Protein AF-K4K2P6-F1 (afdb_monomer)

Organism: Laodelphax striatellus (NCBI:txid195883)

Solvent-accessible surface area (backbone atoms only — not comparable to full-atom values): 5590 Å² total; per-residue (Å²): 122,54,73,68,53,54,58,55,58,68,73,47,50,55,74,91,63,43,91,68,41,21,42,39,72,61,57,73,72,52,52,81,88,50,45,65,58,54,52,54,51,50,54,72,75,39,68,58,53,25,41,47,39,44,74,60,44,83,42,77,48,74,72,46,68,70,64,48,48,62,44,74,71,32,83,88,68,66,63,82,56,82,66,50,68,77,42,54,93,80,108

Radius of gyration: 14.35 Å; Cα contacts (8 Å, |Δi|>4): 77; chains: 1; bounding box: 36×36×33 Å

Foldseek 3Di:
DDPVVVVVLVVFAFDDADDQAWCAVVVVPDDPVCVVVVVVVRPVVGPAKGWTDGRNDIDIDGNDVVVVCVQVVDPVRPDDDPVCVVCVVVD

Mean predicted aligned error: 4.55 Å

Nearest PDB structures (foldseek):
  3g93-assembly4_C  TM=5.623E-01  e=6.683E-03  Oryctolagus cuniculus
  3g93-assembly2_A  TM=5.617E-01  e=6.683E-03  Oryctolagus cuniculus
  3g93-assembly3_B  TM=5.617E-01  e=8.122E-03  Oryctolagus cuniculus
  3g93-assembly5_D  TM=5.620E-01  e=1.124E-02  Oryctolagus cuniculus
  3g5n-assembly4_C  TM=5.770E-01  e=2.453E-02  Oryctolagus cuniculus

Secondary structure (DSSP, 8-state):
--HHHHHHHTTS--SPPBTTTBTHHHHTTS-GGGHHHHHHHHHHHS-SEEEEEETTEEEEEE--HHHHHHHHT-TTT----HHHHHTGGG-

InterPro domains:
  IPR036396 Cytochrome P450 superfamily [G3DSA:1.10.630.10] (3-91)
  IPR036396 Cytochrome P450 superfamily [SSF48264] (8-79)

pLDDT: mean 89.71, std 4.37, range [74.44, 94.94]

Structure (mmCIF, N/CA/C/O backbone):
data_AF-K4K2P6-F1
#
_entry.id   AF-K4K2P6-F1
#
loop_
_atom_site.group_PDB
_atom_site.id
_atom_site.type_symbol
_atom_site.label_atom_id
_atom_site.label_alt_id
_atom_site.label_comp_id
_atom_site.label_asym_id
_atom_site.label_entity_id
_atom_site.label_seq_id
_atom_site.pdbx_PDB_ins_code
_atom_site.Cartn_x
_atom_site.Cartn_y
_atom_site.Cartn_z
_atom_site.occupancy
_atom_site.B_iso_or_equiv
_atom_site.auth_seq_id
_atom_site.auth_comp_id
_atom_site.auth_asym_id
_atom_site.auth_atom_id
_atom_site.pdbx_PDB_model_num
ATOM 1 N N . PRO A 1 1 ? -12.797 -5.195 -8.760 1.00 82.00 1 PRO A N 1
ATOM 2 C CA . PRO A 1 1 ? -13.403 -4.290 -7.748 1.00 82.00 1 PRO A CA 1
ATOM 3 C C . PRO A 1 1 ? -14.858 -3.909 -8.079 1.00 82.00 1 PRO A C 1
ATOM 5 O O . PRO A 1 1 ? -15.208 -3.793 -9.248 1.00 82.00 1 PRO A O 1
ATOM 8 N N . SER A 1 2 ? -15.704 -3.705 -7.060 1.00 91.50 2 SER A N 1
ATOM 9 C CA . SER A 1 2 ? -17.091 -3.244 -7.258 1.00 91.50 2 SER A CA 1
ATOM 10 C C . SER A 1 2 ? -17.154 -1.756 -7.650 1.00 91.50 2 SER A C 1
ATOM 12 O O . SER A 1 2 ? -16.223 -0.999 -7.363 1.00 91.50 2 SER A O 1
ATOM 14 N N . LEU A 1 3 ? -18.271 -1.294 -8.233 1.00 92.50 3 LEU A N 1
ATOM 15 C CA . LEU A 1 3 ? -18.489 0.137 -8.522 1.00 92.50 3 LEU A CA 1
ATOM 16 C C . LEU A 1 3 ? -18.388 1.007 -7.259 1.00 92.50 3 LEU A C 1
ATOM 18 O O . LEU A 1 3 ? -17.821 2.100 -7.297 1.00 92.50 3 LEU A O 1
ATOM 22 N N . ARG A 1 4 ? -18.888 0.503 -6.122 1.00 93.38 4 ARG A N 1
ATOM 23 C CA . ARG A 1 4 ? -18.764 1.168 -4.818 1.00 93.38 4 ARG A CA 1
ATOM 24 C C . ARG A 1 4 ? -17.298 1.328 -4.425 1.00 9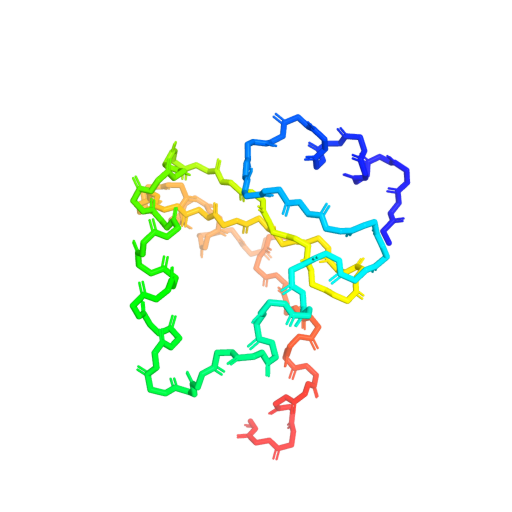3.38 4 ARG A C 1
ATOM 26 O O . ARG A 1 4 ? -16.899 2.419 -4.031 1.00 93.38 4 ARG A O 1
ATOM 33 N N . THR A 1 5 ? -16.501 0.269 -4.573 1.00 92.25 5 THR A N 1
ATOM 34 C CA . THR A 1 5 ? -15.058 0.299 -4.299 1.00 92.25 5 THR A CA 1
ATOM 35 C C . THR A 1 5 ? -14.374 1.351 -5.164 1.00 92.25 5 THR A C 1
ATOM 37 O O . THR A 1 5 ? -13.654 2.188 -4.636 1.00 92.25 5 THR A O 1
ATOM 40 N N . MET A 1 6 ? -14.655 1.384 -6.471 1.00 91.19 6 MET A N 1
ATOM 41 C CA . MET A 1 6 ? -14.077 2.397 -7.362 1.00 91.19 6 MET A CA 1
ATOM 42 C C . MET A 1 6 ? -14.455 3.824 -6.954 1.00 91.19 6 MET A C 1
ATOM 44 O O . MET A 1 6 ? -13.613 4.717 -7.006 1.00 91.19 6 MET A O 1
ATOM 48 N N . ARG A 1 7 ? -15.701 4.051 -6.519 1.00 93.44 7 ARG A N 1
ATOM 49 C CA . ARG A 1 7 ? -16.151 5.367 -6.048 1.00 93.44 7 ARG A CA 1
ATOM 50 C C . ARG A 1 7 ? -15.389 5.822 -4.804 1.00 93.44 7 ARG A C 1
ATOM 52 O O . ARG A 1 7 ? -14.983 6.975 -4.768 1.00 93.44 7 ARG A O 1
ATOM 59 N N . ILE A 1 8 ? -15.182 4.935 -3.831 1.00 93.81 8 ILE A N 1
ATOM 60 C CA . ILE A 1 8 ? -14.423 5.244 -2.606 1.00 93.81 8 ILE A CA 1
ATOM 61 C C . ILE A 1 8 ? -12.946 5.471 -2.940 1.00 93.81 8 ILE A C 1
ATOM 63 O O . ILE A 1 8 ? -12.359 6.459 -2.528 1.00 93.81 8 ILE A O 1
ATOM 67 N N . MET A 1 9 ? -12.349 4.618 -3.770 1.00 92.56 9 MET A N 1
ATOM 68 C CA . MET A 1 9 ? -10.954 4.789 -4.186 1.00 92.56 9 MET A CA 1
ATOM 69 C C . MET A 1 9 ? -10.724 6.130 -4.894 1.00 92.56 9 MET A C 1
ATOM 71 O O . MET A 1 9 ? -9.669 6.731 -4.757 1.00 92.56 9 MET A O 1
ATOM 75 N N . ARG A 1 10 ? -11.706 6.667 -5.626 1.00 91.00 10 ARG A N 1
ATOM 76 C CA . ARG A 1 10 ? -11.582 7.997 -6.244 1.00 91.00 10 ARG A CA 1
ATOM 77 C C . ARG A 1 10 ? -11.492 9.146 -5.237 1.00 91.00 10 ARG A C 1
ATOM 79 O O . ARG A 1 10 ? -10.970 10.185 -5.616 1.00 91.00 10 ARG A O 1
ATOM 86 N N . THR A 1 11 ? -11.965 8.978 -4.000 1.00 92.94 11 THR A N 1
ATOM 87 C CA . THR A 1 11 ? -11.911 10.038 -2.979 1.00 92.94 11 THR A CA 1
ATOM 88 C C . THR A 1 11 ? -10.588 10.078 -2.224 1.00 92.94 11 THR A C 1
ATOM 90 O O . THR A 1 11 ? -10.293 11.089 -1.600 1.00 92.94 11 THR A O 1
ATOM 93 N N . LEU A 1 12 ? -9.810 8.993 -2.252 1.00 93.44 12 LEU A N 1
ATOM 94 C CA . LEU A 1 12 ? -8.517 8.923 -1.576 1.00 93.44 12 LEU A CA 1
ATOM 95 C C . LEU A 1 12 ? -7.420 9.612 -2.407 1.00 93.44 12 LEU A C 1
ATOM 97 O O . LEU A 1 12 ? -7.431 9.482 -3.644 1.00 93.44 12 LEU A O 1
ATOM 101 N N . PRO A 1 13 ? -6.470 10.309 -1.756 1.00 93.50 13 PRO A N 1
ATOM 102 C CA . PRO A 1 13 ? -5.288 10.833 -2.426 1.00 93.50 13 PRO A CA 1
ATOM 103 C C . PRO A 1 13 ? -4.362 9.680 -2.827 1.00 93.50 13 PRO A C 1
ATOM 105 O O . PRO A 1 13 ? -4.506 8.549 -2.358 1.00 93.50 13 PRO A O 1
ATOM 108 N N . GLY A 1 14 ? -3.417 9.951 -3.715 1.00 90.75 14 GLY A N 1
ATOM 109 C CA . GLY A 1 14 ? -2.397 8.990 -4.101 1.00 90.75 14 GLY A CA 1
ATOM 110 C C . GLY A 1 14 ? -1.677 9.401 -5.380 1.00 90.75 14 GLY A C 1
ATOM 111 O O . GLY A 1 14 ? -2.112 10.344 -6.050 1.00 90.75 14 GLY A O 1
ATOM 112 N N . PRO A 1 15 ? -0.591 8.692 -5.713 1.00 88.56 15 PRO A N 1
ATOM 113 C CA . PRO A 1 15 ? 0.164 8.936 -6.927 1.00 88.56 15 PRO A CA 1
ATOM 114 C C . PRO A 1 15 ? -0.708 8.764 -8.186 1.00 88.56 15 PRO A C 1
ATOM 116 O O . PRO A 1 15 ? -1.661 7.977 -8.171 1.00 88.56 15 PRO A O 1
ATOM 119 N N . PRO A 1 16 ? -0.395 9.483 -9.281 1.00 84.88 16 PRO A N 1
ATOM 120 C CA . PRO A 1 16 ? -1.139 9.373 -10.530 1.00 84.88 16 PRO A CA 1
ATOM 121 C C . PRO A 1 16 ? -1.080 7.957 -11.109 1.00 84.88 16 PRO A C 1
ATOM 123 O O . PRO A 1 16 ? -0.006 7.444 -11.437 1.00 84.88 16 PRO A O 1
ATOM 126 N N . GLU A 1 17 ? -2.245 7.342 -11.293 1.00 83.38 17 GLU A N 1
ATOM 127 C CA . GLU A 1 17 ? -2.357 5.981 -11.802 1.00 83.38 17 GLU A CA 1
ATOM 128 C C . GLU A 1 17 ? -2.607 5.909 -13.320 1.00 83.38 17 GLU A C 1
ATOM 130 O O . GLU A 1 17 ? -3.309 6.731 -13.913 1.00 83.38 17 GLU A O 1
ATOM 135 N N . THR A 1 18 ? -2.091 4.861 -13.971 1.00 78.62 18 THR A N 1
ATOM 136 C CA . THR A 1 18 ? -2.530 4.500 -15.329 1.00 78.62 18 THR A CA 1
ATOM 137 C C . THR A 1 18 ? -3.807 3.663 -15.257 1.00 78.62 18 THR A C 1
ATOM 139 O O . THR A 1 18 ? -3.968 2.854 -14.348 1.00 78.62 18 THR A O 1
ATOM 142 N N . PHE A 1 19 ? -4.725 3.829 -16.213 1.00 75.19 19 PHE A N 1
ATOM 143 C CA . PHE A 1 19 ? -6.085 3.278 -16.123 1.00 75.19 19 PHE A CA 1
ATOM 144 C C . PHE A 1 19 ? -6.157 1.785 -15.750 1.00 75.19 19 PHE A C 1
ATOM 146 O O . PHE A 1 19 ? -6.708 1.440 -14.709 1.00 75.19 19 PHE A O 1
ATOM 153 N N . PHE A 1 20 ? -5.627 0.893 -16.597 1.00 74.44 20 PHE A N 1
ATOM 154 C CA . PHE A 1 20 ? -5.822 -0.554 -16.421 1.00 74.44 20 PHE A CA 1
ATOM 155 C C . PHE A 1 20 ? -4.786 -1.190 -15.486 1.00 74.44 20 PHE A C 1
ATOM 157 O O . PHE A 1 20 ? -5.107 -2.083 -14.707 1.00 74.44 20 PHE A O 1
ATOM 164 N N . PHE A 1 21 ? -3.539 -0.719 -15.544 1.00 82.38 21 PHE A N 1
ATOM 165 C CA . PHE A 1 21 ? -2.424 -1.325 -14.815 1.00 82.38 21 PHE A CA 1
ATOM 166 C C . PHE A 1 21 ? -2.053 -0.579 -13.532 1.00 82.38 21 PHE A C 1
ATOM 168 O O . PHE A 1 21 ? -1.186 -1.037 -12.792 1.00 82.38 21 PHE A O 1
ATOM 175 N N . GLY A 1 22 ? -2.690 0.554 -13.240 1.00 88.12 22 GLY A N 1
ATOM 176 C CA . GLY A 1 22 ? -2.367 1.353 -12.069 1.00 88.12 22 GLY A CA 1
ATOM 177 C C . GLY A 1 22 ? -0.905 1.797 -12.082 1.00 88.12 22 GLY A C 1
ATOM 178 O O . GLY A 1 22 ? -0.448 2.438 -13.031 1.00 88.12 22 GLY A O 1
ATOM 179 N N . HIS A 1 23 ? -0.175 1.407 -11.041 1.00 89.25 23 HIS A N 1
ATOM 180 C CA . HIS A 1 23 ? 1.247 1.685 -10.836 1.00 89.25 23 HIS A CA 1
ATOM 181 C C . HIS A 1 23 ? 2.150 0.509 -11.219 1.00 89.25 23 HIS A C 1
ATOM 183 O O . HIS A 1 23 ? 3.371 0.628 -11.145 1.00 89.25 23 HIS A O 1
ATOM 189 N N . SER A 1 24 ? 1.588 -0.624 -11.650 1.00 85.94 24 SER A N 1
ATOM 190 C CA . SER A 1 24 ? 2.365 -1.827 -11.966 1.00 85.94 24 SER A CA 1
ATOM 191 C C . SER A 1 24 ? 3.453 -1.612 -13.027 1.00 85.94 24 SER A C 1
ATOM 193 O O . SER A 1 24 ? 4.542 -2.142 -12.834 1.00 85.94 24 SER A O 1
ATOM 195 N N . PRO A 1 25 ? 3.256 -0.818 -14.103 1.00 86.75 25 PRO A N 1
ATOM 196 C CA . PRO A 1 25 ? 4.321 -0.566 -15.074 1.00 86.75 25 PRO A CA 1
ATOM 197 C C . PRO A 1 25 ? 5.484 0.241 -14.490 1.00 86.75 25 PRO A C 1
ATOM 199 O O . PRO A 1 25 ? 6.622 0.059 -14.911 1.00 86.75 25 PRO A O 1
ATOM 202 N N . THR A 1 26 ? 5.207 1.136 -13.538 1.00 88.12 26 THR A N 1
ATOM 203 C CA . THR A 1 26 ? 6.237 1.886 -12.811 1.00 88.12 26 THR A CA 1
ATOM 204 C C . THR A 1 26 ? 6.992 0.949 -11.877 1.00 88.12 26 THR A C 1
ATOM 206 O O . THR A 1 26 ? 8.213 0.883 -11.950 1.00 88.12 26 THR A O 1
ATOM 209 N N . LEU A 1 27 ? 6.269 0.151 -11.086 1.00 88.06 27 LEU A N 1
ATOM 210 C CA . LEU A 1 27 ? 6.851 -0.837 -10.174 1.00 88.06 27 LEU A CA 1
ATOM 211 C C . LEU A 1 27 ? 7.722 -1.868 -10.906 1.00 88.06 27 LEU A C 1
ATOM 213 O O . LEU A 1 27 ? 8.796 -2.204 -10.427 1.00 88.06 27 LEU A O 1
ATOM 217 N N . ALA A 1 28 ? 7.312 -2.314 -12.096 1.00 88.56 28 ALA A N 1
ATOM 218 C CA . ALA A 1 28 ? 8.068 -3.274 -12.902 1.00 88.56 28 ALA A CA 1
ATOM 219 C C . ALA A 1 28 ? 9.408 -2.730 -13.437 1.00 88.56 28 ALA A C 1
ATOM 221 O O . ALA A 1 28 ? 10.254 -3.514 -13.861 1.00 88.56 28 ALA A O 1
ATOM 222 N N . LYS A 1 29 ? 9.602 -1.404 -13.457 1.00 91.38 29 LYS A N 1
ATOM 223 C CA . LYS A 1 29 ? 10.856 -0.763 -13.892 1.00 91.38 29 LYS A CA 1
ATOM 224 C C . LYS A 1 29 ? 11.828 -0.507 -12.743 1.00 91.38 29 LYS A C 1
ATOM 226 O O . LYS A 1 29 ? 12.994 -0.224 -13.003 1.00 91.38 29 LYS A O 1
ATOM 231 N N . ILE A 1 30 ? 11.347 -0.554 -11.505 1.00 92.12 30 ILE A N 1
ATOM 232 C CA . ILE A 1 30 ? 12.151 -0.297 -10.312 1.00 92.12 30 ILE A CA 1
ATOM 233 C C . ILE A 1 30 ? 12.901 -1.580 -9.960 1.00 92.12 30 ILE A C 1
ATOM 235 O O . ILE A 1 30 ? 12.339 -2.676 -10.000 1.00 92.12 30 ILE A O 1
ATOM 239 N N . LYS A 1 31 ? 14.188 -1.458 -9.630 1.00 94.06 31 LYS A N 1
ATOM 240 C CA . LYS A 1 31 ? 14.957 -2.603 -9.148 1.00 94.06 31 LYS A CA 1
ATOM 241 C C . LYS A 1 31 ? 14.523 -2.962 -7.735 1.00 94.06 31 LYS A C 1
ATOM 243 O O . LYS A 1 31 ? 14.143 -2.098 -6.956 1.00 94.06 31 LYS A O 1
ATOM 248 N N . PHE A 1 32 ? 14.656 -4.235 -7.377 1.00 90.62 32 PHE A N 1
ATOM 249 C CA . PHE A 1 32 ? 14.260 -4.716 -6.05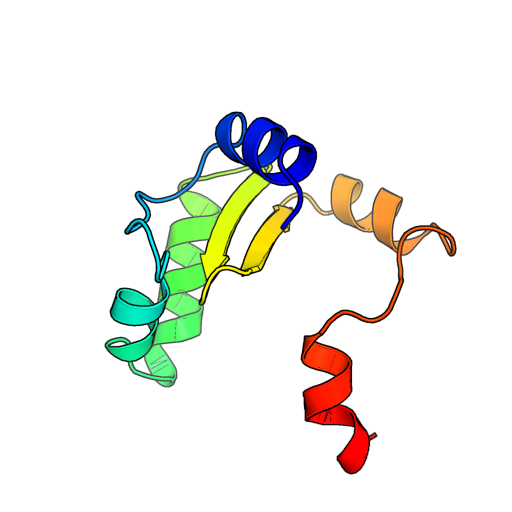4 1.00 90.62 32 PHE A CA 1
ATOM 250 C C . PHE A 1 32 ? 14.932 -3.947 -4.899 1.00 90.62 32 PHE A C 1
ATOM 252 O O . PHE A 1 32 ? 14.275 -3.638 -3.911 1.00 90.62 32 PHE A O 1
ATOM 259 N N . GLU A 1 33 ? 16.211 -3.588 -5.054 1.00 93.88 33 GLU A N 1
ATOM 260 C CA . GLU A 1 33 ? 16.992 -2.804 -4.082 1.00 93.88 33 GLU A CA 1
ATOM 261 C C . GLU A 1 33 ? 16.422 -1.398 -3.819 1.00 93.88 33 GLU A C 1
ATOM 263 O O . GLU A 1 33 ? 16.496 -0.905 -2.696 1.00 93.88 33 GLU A O 1
ATOM 268 N N . ASP A 1 34 ? 15.762 -0.805 -4.816 1.00 94.62 34 ASP A N 1
ATOM 269 C CA . ASP A 1 34 ? 15.233 0.561 -4.765 1.00 94.62 34 ASP A CA 1
ATOM 270 C C . ASP A 1 34 ? 13.763 0.609 -4.300 1.00 94.62 34 ASP A C 1
ATOM 272 O O . ASP A 1 34 ? 13.208 1.686 -4.066 1.00 94.62 34 ASP A O 1
ATOM 276 N N . LEU A 1 35 ? 13.097 -0.547 -4.157 1.00 91.75 35 LEU A N 1
ATOM 277 C CA . LEU A 1 35 ? 11.668 -0.606 -3.820 1.00 91.75 35 LEU A CA 1
ATOM 278 C C . LEU A 1 35 ? 11.363 0.043 -2.469 1.00 91.75 35 LEU A C 1
ATOM 280 O O . LEU A 1 35 ? 10.386 0.783 -2.351 1.00 91.75 35 LEU A O 1
ATOM 284 N N . LEU A 1 36 ? 12.187 -0.216 -1.451 1.00 92.75 36 LEU A N 1
ATOM 285 C CA . LEU A 1 36 ? 11.978 0.347 -0.115 1.00 92.75 36 LEU A CA 1
ATOM 286 C C . LEU A 1 36 ? 12.104 1.871 -0.117 1.00 92.75 36 LEU A C 1
ATOM 288 O O . LEU A 1 36 ? 11.308 2.553 0.528 1.00 92.75 36 LEU A O 1
ATOM 292 N N . GLU A 1 37 ? 13.069 2.409 -0.863 1.00 94.94 37 GLU A N 1
ATOM 293 C CA . GLU A 1 37 ? 13.233 3.853 -0.992 1.00 94.94 37 GLU A CA 1
ATOM 294 C C . GLU A 1 37 ? 12.036 4.476 -1.713 1.00 94.94 37 GLU A C 1
ATOM 296 O O . GLU A 1 37 ? 11.471 5.458 -1.225 1.00 94.94 37 GLU A 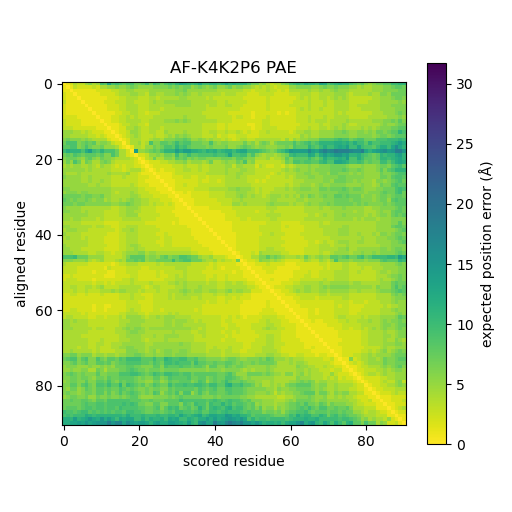O 1
ATOM 301 N N . PHE A 1 38 ? 11.599 3.867 -2.816 1.00 92.38 38 PHE A N 1
ATOM 302 C CA . PHE A 1 38 ? 10.430 4.306 -3.572 1.00 92.38 38 PHE A CA 1
ATOM 303 C C . PHE A 1 38 ? 9.164 4.355 -2.704 1.00 92.38 38 PHE A C 1
ATOM 305 O O . PHE A 1 38 ? 8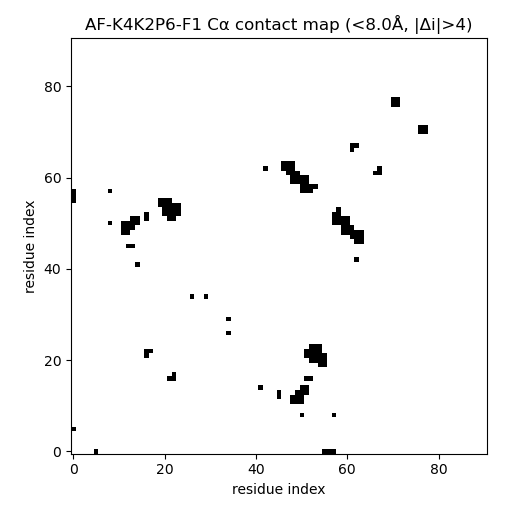.487 5.383 -2.649 1.00 92.38 38 PHE A O 1
ATOM 312 N N . PHE A 1 39 ? 8.860 3.281 -1.968 1.00 91.25 39 PHE A N 1
ATOM 313 C CA . PHE A 1 39 ? 7.709 3.274 -1.062 1.00 91.25 39 PHE A CA 1
ATOM 314 C C . PHE A 1 39 ? 7.869 4.288 0.074 1.00 91.25 39 PHE A C 1
ATOM 316 O O . PHE A 1 39 ? 6.904 4.969 0.416 1.00 91.25 39 PHE A O 1
ATOM 323 N N . GLY A 1 40 ? 9.079 4.451 0.615 1.00 93.38 40 GLY A N 1
ATOM 324 C CA . GLY A 1 40 ? 9.368 5.463 1.629 1.00 93.38 40 GLY A CA 1
ATOM 325 C C . GLY A 1 40 ? 9.138 6.895 1.134 1.00 93.38 40 GLY A C 1
ATOM 326 O O . GLY A 1 40 ? 8.667 7.740 1.893 1.00 93.38 40 GLY A O 1
ATOM 327 N N . GLN A 1 41 ? 9.436 7.187 -0.135 1.00 93.12 41 GLN A N 1
ATOM 328 C CA . GLN A 1 41 ? 9.126 8.480 -0.752 1.00 93.12 41 GLN A CA 1
ATOM 329 C C . GLN A 1 41 ? 7.612 8.690 -0.874 1.00 93.12 41 GLN A C 1
ATOM 331 O O . GLN A 1 41 ? 7.119 9.716 -0.413 1.00 93.12 41 GLN A O 1
ATOM 336 N N . ILE A 1 42 ? 6.871 7.698 -1.378 1.00 92.00 42 ILE A N 1
ATOM 337 C CA . ILE A 1 42 ? 5.407 7.783 -1.513 1.00 92.00 42 ILE A CA 1
ATOM 338 C C . ILE A 1 42 ? 4.726 7.985 -0.155 1.00 92.00 42 ILE A C 1
ATOM 340 O O . ILE A 1 42 ? 3.848 8.834 -0.028 1.00 92.00 42 ILE A O 1
ATOM 344 N N . ILE A 1 43 ? 5.141 7.239 0.871 1.00 92.69 43 ILE A N 1
ATOM 345 C CA . ILE A 1 43 ? 4.591 7.355 2.230 1.00 92.69 43 ILE A CA 1
ATOM 346 C C . ILE A 1 43 ? 4.774 8.775 2.784 1.00 92.69 43 ILE A C 1
ATOM 348 O O . ILE A 1 43 ? 3.867 9.308 3.416 1.00 92.69 43 ILE A O 1
ATOM 352 N N . ARG A 1 44 ? 5.924 9.410 2.520 1.00 92.62 44 ARG A N 1
ATOM 353 C CA . ARG A 1 44 ? 6.194 10.794 2.943 1.00 92.62 44 ARG A CA 1
ATOM 354 C C . ARG A 1 44 ? 5.413 11.835 2.143 1.00 92.62 44 ARG A C 1
ATOM 356 O O . ARG A 1 44 ? 5.141 12.909 2.668 1.00 92.62 44 ARG A O 1
ATOM 363 N N . GLU A 1 45 ? 5.092 11.542 0.887 1.00 93.25 45 GLU A N 1
ATOM 364 C CA . GLU A 1 45 ? 4.386 12.462 -0.007 1.00 93.25 45 GLU A CA 1
ATOM 365 C C . GLU A 1 45 ? 2.864 12.449 0.217 1.00 93.25 45 GLU A C 1
ATOM 367 O O . GLU A 1 45 ? 2.222 13.490 0.079 1.00 93.25 45 GLU A O 1
ATOM 372 N N . TYR A 1 46 ? 2.291 11.305 0.616 1.00 91.31 46 TYR A N 1
ATOM 373 C CA . TYR A 1 46 ? 0.840 11.128 0.768 1.00 91.31 46 TYR A CA 1
ATOM 374 C C . TYR A 1 46 ? 0.371 10.655 2.167 1.00 91.31 46 TYR A C 1
ATOM 376 O O . TYR A 1 46 ? -0.427 9.716 2.246 1.00 91.31 46 TYR A O 1
ATOM 384 N N . PRO A 1 47 ? 0.791 11.272 3.288 1.00 86.19 47 PRO A N 1
ATOM 385 C CA . PRO A 1 47 ? 0.194 10.975 4.590 1.00 86.19 47 PRO A CA 1
ATOM 386 C C . PRO A 1 47 ? -1.227 11.569 4.706 1.00 86.19 47 PRO A C 1
ATOM 388 O O . PRO A 1 47 ? -1.547 12.547 4.020 1.00 86.19 47 PRO A O 1
ATOM 391 N N . PRO A 1 48 ? -2.093 11.052 5.599 1.00 91.06 48 PRO A N 1
ATOM 392 C CA . PRO A 1 48 ? -1.928 9.858 6.447 1.00 91.06 48 PRO A CA 1
ATOM 393 C C . PRO A 1 48 ? -2.463 8.554 5.812 1.00 91.06 48 PRO A C 1
ATOM 395 O O . PRO A 1 48 ? -2.181 7.445 6.266 1.00 91.06 48 PRO A O 1
ATOM 398 N N . VAL A 1 49 ? -3.280 8.680 4.762 1.00 94.50 49 VAL A N 1
ATOM 399 C CA . VAL A 1 49 ? -3.927 7.562 4.066 1.00 94.50 49 VAL A CA 1
ATOM 400 C C . VAL A 1 49 ? -3.944 7.850 2.581 1.00 94.50 49 VAL A C 1
ATOM 402 O O . VAL A 1 49 ? -4.428 8.900 2.156 1.00 94.50 49 VAL A O 1
ATOM 405 N N . PHE A 1 50 ? -3.503 6.886 1.782 1.00 94.25 50 PHE A N 1
ATOM 406 C CA . PHE A 1 50 ? -3.483 7.032 0.335 1.00 94.25 50 PHE A CA 1
ATOM 407 C C . PHE A 1 50 ? -3.791 5.728 -0.384 1.00 94.25 50 PHE A C 1
ATOM 409 O O . PHE A 1 50 ? -3.857 4.644 0.201 1.00 94.25 50 PHE A O 1
ATOM 416 N N . LYS A 1 51 ? -4.022 5.847 -1.687 1.00 94.00 51 LYS A N 1
ATOM 417 C CA . LYS A 1 51 ? -4.367 4.731 -2.554 1.00 94.00 51 LYS A CA 1
ATOM 418 C C . LYS A 1 51 ? -3.249 4.377 -3.517 1.00 94.00 51 LYS A C 1
ATOM 420 O O . LYS A 1 51 ? -2.560 5.245 -4.044 1.00 94.00 51 LYS A O 1
ATOM 425 N N . ILE A 1 52 ? -3.183 3.097 -3.850 1.00 93.06 52 ILE A N 1
ATOM 426 C CA . ILE A 1 52 ? -2.404 2.569 -4.962 1.00 93.06 52 ILE A CA 1
ATOM 427 C C . ILE A 1 52 ? -3.300 1.606 -5.739 1.00 93.06 52 ILE A C 1
ATOM 429 O O . ILE A 1 52 ? -4.072 0.836 -5.173 1.00 93.06 52 ILE A O 1
ATOM 433 N N . TRP A 1 53 ? -3.188 1.630 -7.059 1.00 91.38 53 TRP A N 1
ATOM 434 C CA . TRP A 1 53 ? -3.687 0.560 -7.917 1.00 91.38 53 TRP A CA 1
ATOM 435 C C . TRP A 1 53 ? -2.530 -0.309 -8.396 1.00 91.38 53 TRP A C 1
ATOM 437 O O . TRP A 1 53 ? -1.539 0.235 -8.883 1.00 91.38 53 TRP A O 1
ATOM 447 N N . SER A 1 54 ? -2.662 -1.631 -8.309 1.00 88.56 54 SER A N 1
ATOM 448 C CA . SER A 1 54 ? -1.716 -2.581 -8.908 1.00 88.56 54 SER A CA 1
ATOM 449 C C . SER A 1 54 ? -2.482 -3.683 -9.629 1.00 88.56 54 SER A C 1
ATOM 451 O O . SER A 1 54 ? -3.299 -4.353 -9.009 1.00 88.56 54 SER A O 1
ATOM 453 N N . LEU A 1 55 ? -2.272 -3.848 -10.938 1.00 86.94 55 LEU A N 1
ATOM 454 C CA . LEU A 1 55 ? -2.930 -4.870 -11.770 1.00 86.94 55 LEU A CA 1
ATOM 455 C C . LEU A 1 55 ? -4.464 -4.924 -11.580 1.00 86.94 55 LEU A C 1
ATOM 457 O O . LEU A 1 55 ? -5.065 -5.993 -11.512 1.00 86.94 55 LEU A O 1
ATOM 461 N N . GLY A 1 56 ? -5.110 -3.760 -11.445 1.00 86.50 56 GLY A N 1
ATOM 462 C CA . GLY A 1 56 ? -6.557 -3.654 -11.215 1.00 86.50 56 GLY A CA 1
ATOM 463 C C . GLY A 1 56 ? -7.022 -3.957 -9.780 1.00 86.50 56 GLY A C 1
ATOM 464 O O . GLY A 1 56 ? -8.224 -3.891 -9.499 1.00 86.50 56 GLY A O 1
ATOM 465 N N . ILE A 1 57 ? -6.098 -4.245 -8.862 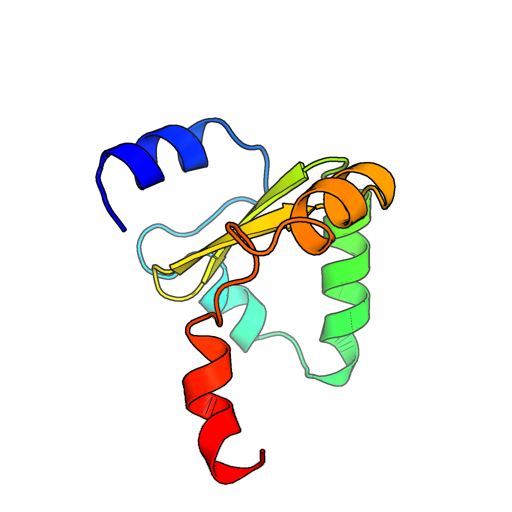1.00 88.75 57 ILE A N 1
ATOM 466 C CA . ILE A 1 57 ? -6.358 -4.424 -7.433 1.00 88.75 57 ILE A CA 1
ATOM 467 C C . ILE A 1 57 ? -6.210 -3.066 -6.727 1.00 88.75 57 ILE A C 1
ATOM 469 O O . ILE A 1 57 ? -5.146 -2.444 -6.815 1.00 88.75 57 ILE A O 1
ATOM 473 N N . PRO A 1 58 ? -7.263 -2.578 -6.045 1.00 91.00 58 PRO A N 1
ATOM 474 C CA . PRO A 1 58 ? -7.176 -1.390 -5.211 1.00 91.00 58 PRO A CA 1
ATOM 475 C C . PRO A 1 58 ? -6.485 -1.723 -3.889 1.00 91.00 58 PRO A C 1
ATOM 477 O O . PRO A 1 58 ? -6.898 -2.646 -3.190 1.00 91.00 58 PRO A O 1
ATOM 480 N N . ILE A 1 59 ? -5.478 -0.936 -3.532 1.00 91.69 59 ILE A N 1
ATOM 481 C CA . ILE A 1 59 ? -4.729 -1.041 -2.281 1.00 91.69 59 ILE A CA 1
ATOM 482 C C . ILE A 1 59 ? -4.858 0.297 -1.556 1.00 91.69 59 ILE A C 1
ATOM 484 O O . ILE A 1 59 ? -4.655 1.356 -2.153 1.00 91.69 59 ILE A O 1
ATOM 488 N N . VAL A 1 60 ? -5.218 0.247 -0.277 1.00 93.50 60 VAL A N 1
ATOM 489 C CA . VAL A 1 60 ? -5.219 1.411 0.614 1.00 93.50 60 VAL A CA 1
ATOM 490 C C . VAL A 1 60 ? -4.055 1.242 1.570 1.00 93.50 60 VAL A C 1
ATOM 492 O O . VAL A 1 60 ? -3.916 0.187 2.186 1.00 93.50 60 VAL A O 1
ATOM 495 N N . VAL A 1 61 ? -3.220 2.267 1.663 1.00 93.75 61 VAL A N 1
ATOM 496 C CA . VAL A 1 61 ? -2.063 2.294 2.549 1.00 93.75 61 VAL A CA 1
ATOM 497 C C . VAL A 1 61 ? -2.369 3.254 3.688 1.00 93.75 61 VAL A C 1
ATOM 499 O O . VAL A 1 61 ? -2.765 4.397 3.452 1.00 93.75 61 VAL A O 1
ATOM 502 N N . LEU A 1 62 ? -2.205 2.757 4.910 1.00 94.25 62 LEU A N 1
ATOM 503 C CA . LEU A 1 62 ? -2.297 3.526 6.145 1.00 94.25 62 LEU A CA 1
ATOM 504 C C . LEU A 1 62 ? -0.880 3.758 6.652 1.00 94.25 62 LEU A C 1
ATOM 506 O O . LEU A 1 62 ? -0.095 2.808 6.704 1.00 94.25 62 LEU A O 1
ATOM 510 N N . THR A 1 63 ? -0.550 5.001 6.991 1.00 93.12 63 THR A N 1
ATOM 511 C CA . THR A 1 63 ? 0.793 5.355 7.470 1.00 93.12 63 THR A CA 1
ATOM 512 C C . THR A 1 63 ? 0.826 5.631 8.967 1.00 93.12 63 THR A C 1
ATOM 514 O O . THR A 1 63 ? 1.885 5.494 9.571 1.00 93.12 63 THR A O 1
ATOM 517 N N . GLU A 1 64 ? -0.315 5.983 9.563 1.00 93.12 64 GLU A N 1
ATOM 518 C CA . GLU A 1 64 ? -0.423 6.270 10.994 1.00 93.12 64 GLU A CA 1
ATOM 519 C C . GLU A 1 64 ? -0.609 4.980 11.811 1.00 93.12 64 GLU A C 1
ATOM 521 O O . GLU A 1 64 ? -1.462 4.147 11.474 1.00 93.12 64 GLU A O 1
ATOM 526 N N . PRO A 1 65 ? 0.172 4.785 12.887 1.00 92.50 65 PRO A N 1
ATOM 527 C CA . PRO A 1 65 ? 0.122 3.564 13.684 1.00 92.50 65 PRO A CA 1
ATOM 528 C C . PRO A 1 65 ? -1.217 3.379 14.409 1.00 92.50 65 PRO A C 1
ATOM 530 O O . PRO A 1 65 ? -1.678 2.243 14.532 1.00 92.50 65 PRO A O 1
ATOM 533 N N . GLU A 1 66 ? -1.873 4.461 14.834 1.00 94.12 66 GLU A N 1
ATOM 534 C CA . GLU A 1 66 ? -3.165 4.413 15.526 1.00 94.12 66 GLU A CA 1
ATOM 535 C C . GLU A 1 66 ? -4.268 3.848 14.614 1.00 94.12 66 GLU A C 1
ATOM 537 O O . GLU A 1 66 ? -5.063 3.006 15.035 1.00 94.12 66 GLU A O 1
ATOM 542 N N . ASP A 1 67 ? -4.285 4.249 13.339 1.00 92.25 67 ASP A N 1
ATOM 543 C CA . ASP A 1 67 ? -5.248 3.748 12.350 1.00 92.25 67 ASP A CA 1
ATOM 544 C C . ASP A 1 67 ? -5.025 2.259 12.053 1.00 92.25 67 ASP A C 1
ATOM 546 O O . ASP A 1 67 ? -5.975 1.480 11.899 1.00 92.25 67 ASP A O 1
ATOM 550 N N . VAL A 1 68 ? -3.756 1.845 11.995 1.00 92.38 68 VAL A N 1
ATOM 551 C CA . VAL A 1 68 ? -3.375 0.443 11.801 1.00 92.38 68 VAL A CA 1
ATOM 552 C C . VAL A 1 68 ? -3.814 -0.404 12.997 1.00 92.38 68 VAL A C 1
ATOM 554 O O . VAL A 1 68 ? -4.383 -1.478 12.796 1.00 92.38 68 VAL A O 1
ATOM 557 N N . GLU A 1 69 ? -3.622 0.072 14.229 1.00 93.94 69 GLU A N 1
ATOM 558 C CA . GLU A 1 69 ? -4.035 -0.632 15.449 1.00 93.94 69 GLU A CA 1
ATOM 559 C C . GLU A 1 69 ? -5.550 -0.881 15.488 1.00 93.94 69 GLU A C 1
ATOM 561 O O . GLU A 1 69 ? -6.002 -1.984 15.813 1.00 93.94 69 GLU A O 1
ATOM 566 N N . VAL A 1 70 ? -6.358 0.103 15.085 1.00 93.19 70 VAL A N 1
ATOM 567 C CA . VAL A 1 70 ? -7.822 -0.042 15.025 1.00 93.19 70 VAL A CA 1
ATOM 568 C C . VAL A 1 70 ? -8.242 -1.153 14.056 1.00 93.19 70 VAL A C 1
ATOM 570 O O . VAL A 1 70 ? -9.161 -1.922 14.351 1.00 93.19 70 VAL A O 1
ATOM 573 N N . LEU A 1 71 ? -7.573 -1.284 12.908 1.00 91.81 71 LEU A N 1
ATOM 574 C CA . LEU A 1 71 ? -7.883 -2.356 11.958 1.00 91.81 71 LEU A CA 1
ATOM 575 C C . LEU A 1 71 ? -7.343 -3.714 12.412 1.00 91.81 71 LEU A C 1
ATOM 577 O O . LEU A 1 71 ? -8.053 -4.715 12.300 1.00 91.81 71 LEU A O 1
ATOM 581 N N . LEU A 1 72 ? -6.116 -3.749 12.938 1.00 91.19 72 LEU A N 1
ATOM 582 C CA . LEU A 1 72 ? -5.436 -4.972 13.372 1.00 91.19 72 LEU A CA 1
ATOM 583 C C . LEU A 1 72 ? -5.906 -5.505 14.734 1.00 91.19 72 LEU A C 1
ATOM 585 O O . LEU A 1 72 ? -5.569 -6.629 15.097 1.00 91.19 72 LEU A O 1
ATOM 589 N N . SER A 1 73 ? -6.711 -4.756 15.482 1.00 92.81 73 SER A N 1
ATOM 590 C CA . SER A 1 73 ? -7.373 -5.251 16.698 1.00 92.81 73 SER A CA 1
ATOM 591 C C . SER A 1 73 ? -8.718 -5.933 16.414 1.00 92.81 73 SER A C 1
ATOM 593 O O . SER A 1 73 ? -9.249 -6.653 17.263 1.00 92.81 73 SER A O 1
ATOM 595 N N . SER A 1 74 ? -9.278 -5.759 15.212 1.00 91.19 74 SER A N 1
ATOM 596 C CA . SER A 1 74 ? -1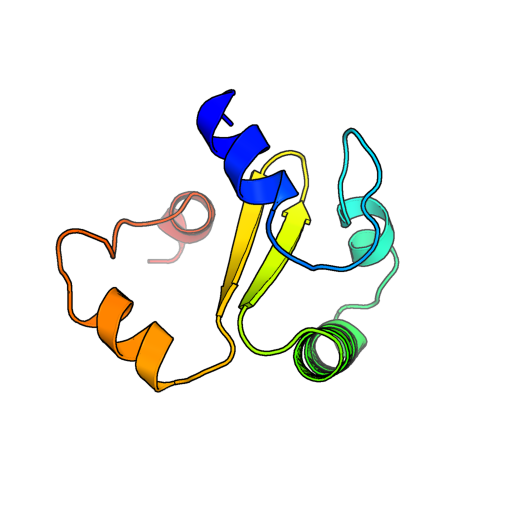0.595 -6.281 14.851 1.00 91.19 74 SER A CA 1
ATOM 597 C C . SER A 1 74 ? -10.520 -7.571 14.037 1.00 91.19 74 SER A C 1
ATOM 599 O O . SER A 1 74 ? -10.179 -7.578 12.853 1.00 91.19 74 SER A O 1
ATOM 601 N N . VAL A 1 75 ? -11.000 -8.673 14.620 1.00 88.00 75 VAL A N 1
ATOM 602 C CA . VAL A 1 75 ? -11.130 -9.977 13.934 1.00 88.00 75 VAL A CA 1
ATOM 603 C C . VAL A 1 75 ? -12.043 -9.900 12.697 1.00 88.00 75 VAL A C 1
ATOM 605 O O . VAL A 1 75 ? -11.938 -10.719 11.786 1.00 88.00 75 VAL A O 1
ATOM 608 N N . GLN A 1 76 ? -12.931 -8.903 12.619 1.00 89.75 76 GLN A N 1
ATOM 609 C CA . GLN A 1 76 ? -13.812 -8.722 11.462 1.00 89.75 76 GLN A CA 1
ATOM 610 C C . GLN A 1 76 ? -13.069 -8.224 10.213 1.00 89.75 76 GLN A C 1
ATOM 612 O O . GLN A 1 76 ? -13.479 -8.562 9.096 1.00 89.75 76 GLN A O 1
ATOM 617 N N . TYR A 1 77 ? -12.008 -7.430 10.390 1.00 85.81 77 TYR A N 1
ATOM 618 C CA . TYR A 1 77 ? -11.322 -6.733 9.298 1.00 85.81 77 TYR A CA 1
ATOM 619 C C . TYR A 1 77 ? -10.011 -7.406 8.864 1.00 85.81 77 TYR A C 1
ATOM 621 O O . TYR A 1 77 ? -9.622 -7.258 7.708 1.00 85.81 77 TYR A O 1
ATOM 629 N N . ILE A 1 78 ? -9.379 -8.219 9.720 1.00 87.38 78 ILE A N 1
ATOM 630 C CA . ILE A 1 78 ? -8.116 -8.931 9.428 1.00 87.38 78 ILE A CA 1
ATOM 631 C C . ILE A 1 78 ? -8.390 -10.233 8.665 1.00 87.38 78 ILE A C 1
ATOM 633 O O . ILE A 1 78 ? -8.097 -11.345 9.112 1.00 87.38 78 ILE A O 1
ATOM 637 N N . LYS A 1 79 ? -9.007 -10.113 7.492 1.00 87.81 79 LYS A N 1
ATOM 638 C CA . LYS A 1 79 ? -9.132 -11.240 6.563 1.00 87.81 79 LYS A CA 1
ATOM 639 C C . LYS A 1 79 ? -7.858 -11.355 5.735 1.00 87.81 79 LYS A C 1
ATOM 641 O O . LYS A 1 79 ? -7.226 -10.350 5.423 1.00 87.81 79 LYS A O 1
ATOM 646 N N . LYS A 1 80 ? -7.486 -12.586 5.381 1.00 86.88 80 LYS A N 1
ATOM 647 C CA . LYS A 1 80 ? -6.348 -12.842 4.494 1.00 86.88 80 LYS A CA 1
ATOM 648 C C . LYS A 1 80 ? -6.608 -12.202 3.128 1.00 86.88 80 LYS A C 1
ATOM 650 O O . LYS A 1 80 ? -7.714 -12.318 2.596 1.00 86.88 80 LYS A O 1
ATOM 655 N N . GLY A 1 81 ? -5.618 -11.467 2.629 1.00 83.19 81 GLY A N 1
ATOM 656 C CA . GLY A 1 81 ? -5.656 -10.846 1.311 1.00 83.19 81 GLY A CA 1
ATOM 657 C C . GLY A 1 81 ? -5.322 -11.844 0.202 1.00 83.19 81 GLY A C 1
ATOM 658 O O . GLY A 1 81 ? -5.003 -12.999 0.460 1.00 83.19 81 GLY A O 1
ATOM 659 N N . ILE A 1 82 ? -5.385 -11.373 -1.043 1.00 83.00 82 ILE A N 1
ATOM 660 C CA . ILE A 1 82 ? -5.041 -12.154 -2.248 1.00 83.00 82 ILE A CA 1
ATOM 661 C C . ILE A 1 82 ? -3.566 -12.582 -2.296 1.00 83.00 82 ILE A C 1
ATOM 663 O O . ILE A 1 82 ? -3.198 -13.506 -3.010 1.00 83.00 82 ILE A O 1
ATOM 667 N N . ASP A 1 83 ? -2.715 -11.867 -1.570 1.00 81.75 83 ASP A N 1
ATOM 668 C CA . ASP A 1 83 ? -1.293 -12.128 -1.407 1.00 81.75 83 ASP A CA 1
ATOM 669 C C . ASP A 1 83 ? -1.052 -13.382 -0.565 1.00 81.75 83 ASP A C 1
ATOM 671 O O . ASP A 1 83 ? -0.118 -14.128 -0.839 1.00 81.75 83 ASP A O 1
ATOM 675 N N . TYR A 1 84 ? -1.931 -13.666 0.399 1.00 86.56 84 TYR A N 1
ATOM 676 C CA . TYR A 1 84 ? -1.840 -14.863 1.231 1.00 86.56 84 TYR A CA 1
ATOM 677 C C . TYR A 1 84 ? -1.903 -16.153 0.406 1.00 86.56 84 TYR A C 1
ATOM 679 O O . TYR A 1 84 ? -1.140 -17.077 0.670 1.00 86.56 84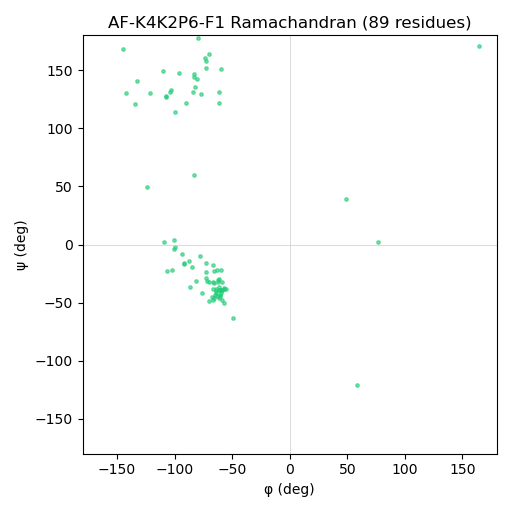 TYR A O 1
ATOM 687 N N . ASP A 1 85 ? -2.749 -16.190 -0.626 1.00 85.81 85 ASP A N 1
ATOM 688 C CA . ASP A 1 85 ? -2.884 -17.351 -1.512 1.00 85.81 85 ASP A CA 1
ATOM 689 C C . ASP A 1 85 ? -1.578 -17.649 -2.267 1.00 85.81 85 ASP A C 1
ATOM 691 O O . ASP A 1 85 ? -1.254 -18.807 -2.511 1.00 85.81 85 ASP A O 1
ATOM 695 N N . ALA A 1 86 ? -0.793 -16.617 -2.596 1.00 83.31 86 ALA A N 1
ATOM 696 C CA . ALA A 1 86 ? 0.500 -16.779 -3.261 1.00 83.31 86 ALA A CA 1
ATOM 697 C C . ALA A 1 86 ? 1.588 -17.344 -2.331 1.00 83.31 86 ALA A C 1
ATOM 699 O O . ALA A 1 86 ? 2.552 -17.936 -2.810 1.00 83.31 86 ALA A O 1
ATOM 700 N N . PHE A 1 87 ? 1.438 -17.168 -1.016 1.00 86.06 87 PHE A N 1
ATOM 701 C CA . PHE A 1 87 ? 2.366 -17.681 -0.004 1.00 86.06 87 P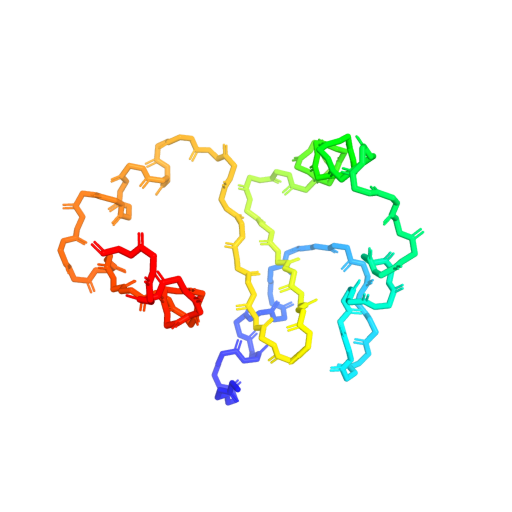HE A CA 1
ATOM 702 C C . PHE A 1 87 ? 1.870 -18.956 0.679 1.00 86.06 87 PHE A C 1
ATOM 704 O O . PHE A 1 87 ? 2.530 -19.444 1.592 1.00 86.06 87 PHE A O 1
ATOM 711 N N . LEU A 1 88 ? 0.731 -19.503 0.253 1.00 88.06 88 LEU A N 1
ATOM 712 C CA . LEU A 1 88 ? 0.094 -20.643 0.908 1.00 88.06 88 LEU A CA 1
ATOM 713 C C . LEU A 1 88 ? 0.974 -21.902 0.880 1.00 88.06 88 LEU A C 1
ATOM 715 O O . LEU A 1 88 ? 0.952 -22.674 1.827 1.00 88.06 88 LEU A O 1
ATOM 719 N N . ASP A 1 89 ? 1.801 -22.062 -0.156 1.00 89.38 89 ASP A N 1
ATOM 720 C CA . ASP A 1 89 ? 2.766 -23.165 -0.263 1.00 89.38 89 ASP A CA 1
ATOM 721 C C . ASP A 1 89 ? 3.970 -23.022 0.692 1.00 89.38 89 ASP A C 1
ATOM 723 O O . ASP A 1 89 ? 4.729 -23.973 0.880 1.00 89.38 89 ASP A O 1
ATOM 727 N N . TRP A 1 90 ? 4.205 -21.828 1.248 1.00 85.88 90 TRP A N 1
ATOM 728 C CA . TRP A 1 90 ? 5.353 -21.504 2.112 1.00 85.88 90 TRP A CA 1
ATOM 729 C C . TRP A 1 90 ? 4.961 -21.292 3.585 1.00 85.88 90 TRP A C 1
ATOM 731 O O . TRP A 1 90 ? 5.825 -20.957 4.400 1.00 85.88 90 TRP A O 1
ATOM 741 N N . LEU A 1 91 ? 3.680 -21.459 3.922 1.00 79.75 91 LEU A N 1
ATOM 742 C CA . LEU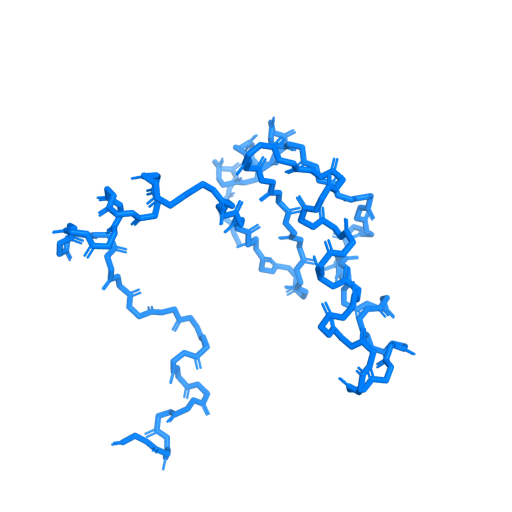 A 1 91 ? 3.094 -21.272 5.254 1.00 79.75 91 LEU A CA 1
ATOM 743 C C . LEU A 1 91 ? 2.644 -22.606 5.853 1.00 79.75 91 LEU A C 1
ATOM 745 O O . LEU A 1 91 ? 2.826 -22.762 7.082 1.00 79.75 91 LEU A O 1
#

Sequence (91 aa):
PSLRTMRIMRTLPGPPETFFFGHSPTLAKIKFEDLLEFFGQIIREYPPVFKIWSLGIPIVVLTEPEDVEVLLSSVQYIKKGIDYDAFLDWL